Protein AF-A0A7C3WJG6-F1 (afdb_monomer_lite)

Structure (mmCIF, N/CA/C/O backbone):
data_AF-A0A7C3WJG6-F1
#
_entry.id   AF-A0A7C3WJG6-F1
#
loop_
_atom_site.group_PDB
_atom_site.id
_atom_site.type_symbol
_atom_site.label_atom_id
_atom_site.label_alt_id
_atom_site.label_comp_id
_atom_site.label_asym_id
_atom_site.label_entity_id
_atom_site.label_seq_id
_atom_site.pdbx_PDB_ins_code
_atom_site.Cartn_x
_atom_site.Cartn_y
_atom_site.Cartn_z
_atom_site.occupancy
_atom_site.B_iso_or_equiv
_atom_site.auth_seq_id
_atom_site.auth_comp_id
_atom_site.auth_asym_id
_atom_site.auth_atom_id
_atom_site.pdbx_PDB_model_num
ATOM 1 N N . MET A 1 1 ? -16.765 -0.795 5.747 1.00 88.25 1 MET A N 1
ATOM 2 C CA . MET A 1 1 ? -16.713 0.467 4.990 1.00 88.25 1 MET A CA 1
ATOM 3 C C . MET A 1 1 ? -15.679 0.345 3.889 1.00 88.25 1 MET A C 1
ATOM 5 O O . MET A 1 1 ? -14.590 -0.147 4.157 1.00 88.25 1 MET A O 1
ATOM 9 N N . ILE A 1 2 ? -16.028 0.739 2.667 1.00 94.12 2 ILE A N 1
ATOM 10 C CA . ILE A 1 2 ? -15.085 0.792 1.545 1.00 94.12 2 ILE A CA 1
ATOM 11 C C . ILE A 1 2 ? -14.546 2.217 1.470 1.00 94.12 2 ILE A C 1
ATOM 13 O O . ILE A 1 2 ? -15.332 3.162 1.473 1.00 94.12 2 ILE A O 1
ATOM 17 N N . VAL A 1 3 ? -13.226 2.366 1.413 1.00 94.25 3 VAL A N 1
ATOM 18 C CA . VAL A 1 3 ? -12.560 3.662 1.268 1.00 94.25 3 VAL A CA 1
ATOM 19 C C . VAL A 1 3 ? -11.691 3.610 0.024 1.00 94.25 3 VAL A C 1
ATOM 21 O O . VAL A 1 3 ? -10.806 2.762 -0.100 1.00 94.25 3 VAL A O 1
ATOM 24 N N . ARG A 1 4 ? -11.954 4.523 -0.910 1.00 95.62 4 ARG A N 1
ATOM 25 C CA . ARG A 1 4 ? -11.083 4.737 -2.060 1.00 95.62 4 ARG A CA 1
ATOM 26 C C . ARG A 1 4 ? -10.009 5.740 -1.662 1.00 95.62 4 ARG A C 1
ATOM 28 O O . ARG A 1 4 ? -10.342 6.854 -1.275 1.00 95.62 4 ARG A O 1
ATOM 35 N N . VAL A 1 5 ? -8.747 5.346 -1.771 1.00 93.75 5 VAL A N 1
ATOM 36 C CA . VAL A 1 5 ? -7.597 6.193 -1.424 1.00 93.75 5 VAL A CA 1
ATOM 37 C C . VAL A 1 5 ? -6.720 6.415 -2.646 1.00 93.75 5 VAL A C 1
ATOM 39 O O . VAL A 1 5 ? -6.661 5.563 -3.536 1.00 93.75 5 VAL A O 1
ATOM 42 N N . ASP A 1 6 ? -6.027 7.546 -2.693 1.00 93.31 6 ASP A N 1
ATOM 43 C CA . ASP A 1 6 ? -4.958 7.778 -3.659 1.00 93.31 6 ASP A CA 1
ATOM 44 C C . ASP A 1 6 ? -3.618 7.434 -3.006 1.00 93.31 6 ASP A C 1
ATOM 46 O O . ASP A 1 6 ? -3.105 8.181 -2.182 1.00 93.31 6 ASP A O 1
ATOM 50 N N . ILE A 1 7 ? -3.077 6.271 -3.360 1.00 93.12 7 ILE A N 1
ATOM 51 C CA . ILE A 1 7 ? -1.757 5.800 -2.921 1.00 93.12 7 ILE A CA 1
ATOM 52 C C . ILE A 1 7 ? -0.829 5.585 -4.118 1.00 93.12 7 ILE A C 1
ATOM 54 O O . ILE A 1 7 ? 0.155 4.871 -3.992 1.00 93.12 7 ILE A O 1
ATOM 58 N N . ASN A 1 8 ? -1.145 6.181 -5.276 1.00 93.31 8 ASN A N 1
ATOM 59 C CA . ASN A 1 8 ? -0.326 6.047 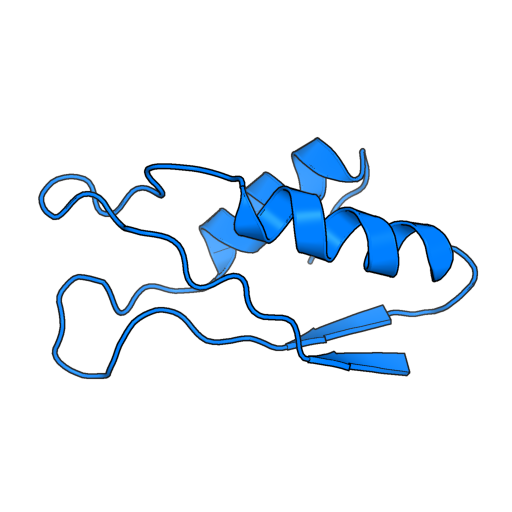-6.476 1.00 93.31 8 ASN A CA 1
ATOM 60 C C . ASN A 1 8 ? 1.021 6.742 -6.255 1.00 93.31 8 ASN A C 1
ATOM 62 O O . ASN A 1 8 ? 1.113 7.971 -6.296 1.00 93.31 8 ASN A O 1
ATOM 66 N N . THR A 1 9 ? 2.052 5.943 -6.014 1.00 92.88 9 THR A N 1
ATOM 67 C CA . THR A 1 9 ? 3.373 6.397 -5.592 1.00 92.88 9 THR A CA 1
ATOM 68 C C . THR A 1 9 ? 4.369 6.233 -6.745 1.00 92.88 9 THR A C 1
ATOM 70 O O . THR A 1 9 ? 4.301 5.243 -7.479 1.00 92.88 9 THR A O 1
ATOM 73 N N . PRO A 1 10 ? 5.313 7.178 -6.939 1.00 92.88 10 PRO A N 1
ATOM 74 C CA . PRO A 1 10 ? 6.405 7.000 -7.887 1.00 92.88 10 PRO A CA 1
ATOM 75 C C . PRO A 1 10 ? 7.170 5.698 -7.634 1.00 92.88 10 PRO A C 1
ATOM 77 O O . PRO A 1 10 ? 7.564 5.393 -6.507 1.00 92.88 10 PRO A O 1
ATOM 80 N N . VAL A 1 11 ? 7.382 4.937 -8.703 1.00 94.81 11 VAL A N 1
ATOM 81 C CA . VAL A 1 11 ? 8.068 3.644 -8.670 1.00 94.81 11 VAL A CA 1
ATOM 82 C C . VAL A 1 11 ? 9.436 3.785 -9.328 1.00 94.81 11 VAL A C 1
ATOM 84 O O . VAL A 1 11 ? 9.564 4.419 -10.378 1.00 94.81 11 VAL A O 1
ATOM 87 N N . ASP A 1 12 ? 10.454 3.171 -8.735 1.00 94.56 12 ASP A N 1
ATOM 88 C CA . ASP A 1 12 ? 11.776 3.057 -9.337 1.00 94.56 12 ASP A CA 1
ATOM 89 C C . ASP A 1 12 ? 11.696 2.204 -10.623 1.00 94.56 12 ASP A C 1
ATOM 91 O O . ASP A 1 12 ? 11.259 1.049 -10.573 1.00 94.56 12 ASP A O 1
ATOM 95 N N . PRO A 1 13 ? 12.120 2.719 -11.790 1.00 92.94 13 PRO A N 1
ATOM 96 C CA . PRO A 1 13 ? 11.983 2.006 -13.059 1.00 92.94 13 PRO A CA 1
ATOM 97 C C . PRO A 1 13 ? 12.858 0.748 -13.172 1.00 92.94 13 PRO A C 1
ATOM 99 O O . PRO A 1 13 ? 12.579 -0.107 -14.012 1.00 92.94 13 PRO A O 1
ATOM 102 N N . LYS A 1 14 ? 13.908 0.617 -12.352 1.00 94.38 14 LYS A N 1
ATOM 103 C CA . LYS A 1 14 ? 14.819 -0.534 -12.336 1.00 94.38 14 LYS A CA 1
ATOM 104 C C . LYS A 1 14 ? 14.377 -1.580 -11.319 1.00 94.38 14 LYS A C 1
ATOM 106 O O . LYS A 1 14 ? 14.293 -2.756 -11.656 1.00 94.38 14 LYS A O 1
ATOM 111 N N . THR A 1 15 ? 14.111 -1.164 -10.081 1.00 94.88 15 THR A N 1
ATOM 112 C CA . THR A 1 15 ? 13.817 -2.089 -8.969 1.00 94.88 15 THR A CA 1
ATOM 113 C C . THR A 1 15 ? 12.328 -2.371 -8.802 1.00 94.88 15 THR A C 1
ATOM 115 O O . THR A 1 15 ? 11.960 -3.322 -8.115 1.00 94.88 15 THR A O 1
ATOM 118 N N . ARG A 1 16 ? 11.465 -1.560 -9.429 1.00 92.31 16 ARG A N 1
ATOM 119 C CA . ARG A 1 16 ? 10.009 -1.554 -9.238 1.00 92.31 16 ARG A CA 1
ATOM 120 C C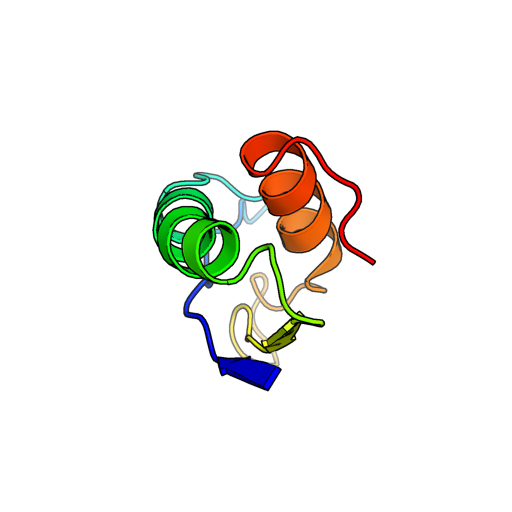 . ARG A 1 16 ? 9.579 -1.323 -7.786 1.00 92.31 16 ARG A C 1
ATOM 122 O O . ARG A 1 16 ? 8.480 -1.726 -7.406 1.00 92.31 16 ARG A O 1
ATOM 129 N N . GLN A 1 17 ? 10.426 -0.679 -6.981 1.00 94.94 17 GLN A N 1
ATOM 130 C CA . GLN A 1 17 ? 10.115 -0.333 -5.595 1.00 94.94 17 GLN A CA 1
ATOM 131 C C . GLN A 1 17 ? 9.474 1.050 -5.477 1.00 94.94 17 GLN A C 1
ATOM 133 O O . GLN A 1 17 ? 9.750 1.943 -6.277 1.00 94.94 17 GLN A O 1
ATOM 138 N N . LEU A 1 18 ? 8.630 1.228 -4.461 1.00 94.75 18 LEU A N 1
ATOM 139 C CA . LEU A 1 18 ? 8.071 2.532 -4.100 1.00 94.75 18 LEU A CA 1
ATOM 140 C C . LEU A 1 18 ? 9.188 3.491 -3.657 1.00 94.75 18 LEU A C 1
ATOM 142 O O . LEU A 1 18 ? 9.965 3.155 -2.766 1.00 94.75 18 LEU A O 1
ATOM 146 N N . LEU A 1 19 ? 9.251 4.683 -4.256 1.00 92.56 19 LEU A N 1
ATOM 147 C CA . LEU A 1 19 ? 10.286 5.680 -3.954 1.00 92.56 19 LEU A CA 1
ATOM 148 C C . LEU A 1 19 ? 9.977 6.497 -2.692 1.00 92.56 19 LEU A C 1
ATOM 150 O O . LEU A 1 19 ? 10.888 6.824 -1.936 1.00 92.56 19 LEU A O 1
ATOM 154 N N . GLU A 1 20 ? 8.704 6.821 -2.447 1.00 89.31 20 GLU A N 1
ATOM 155 C CA . GLU A 1 20 ? 8.289 7.654 -1.311 1.00 89.31 20 GLU A CA 1
ATOM 156 C C . GLU A 1 20 ? 6.929 7.226 -0.720 1.00 89.31 20 GLU A C 1
ATOM 158 O O . GLU A 1 20 ? 5.976 6.968 -1.459 1.00 89.31 20 GLU A O 1
ATOM 163 N N . PRO A 1 21 ? 6.774 7.173 0.617 1.00 87.31 21 PRO A N 1
ATOM 164 C CA . PRO A 1 21 ? 5.535 6.720 1.249 1.00 87.31 21 PRO A CA 1
ATOM 165 C C . PRO A 1 21 ? 4.533 7.849 1.541 1.00 87.31 21 PRO A C 1
ATOM 167 O O . PRO A 1 21 ? 3.545 7.598 2.223 1.00 87.31 21 PRO A O 1
ATOM 170 N N . ASN A 1 22 ? 4.752 9.079 1.063 1.00 93.56 22 ASN A N 1
ATOM 171 C CA . ASN A 1 22 ? 3.978 10.271 1.453 1.00 93.56 22 ASN A CA 1
ATOM 172 C C . ASN A 1 22 ? 2.458 10.084 1.318 1.00 93.56 22 ASN A C 1
ATOM 174 O O . ASN A 1 22 ? 1.730 10.197 2.302 1.00 93.56 22 ASN A O 1
ATOM 178 N N . ARG A 1 23 ? 1.989 9.656 0.142 1.00 93.62 23 ARG A N 1
ATOM 179 C CA . ARG A 1 23 ? 0.562 9.381 -0.114 1.00 93.62 23 ARG A CA 1
ATOM 180 C C . ARG A 1 23 ? -0.003 8.257 0.758 1.00 93.62 23 ARG A C 1
ATOM 182 O O . ARG A 1 23 ? -1.159 8.289 1.169 1.00 93.62 23 ARG A O 1
ATOM 189 N N . ILE A 1 24 ? 0.824 7.263 1.077 1.00 94.88 24 ILE A N 1
ATOM 190 C CA . ILE A 1 24 ? 0.450 6.151 1.960 1.00 94.88 24 ILE A CA 1
ATOM 191 C C . ILE A 1 24 ? 0.302 6.651 3.401 1.00 94.88 24 ILE A C 1
ATOM 193 O O . ILE A 1 24 ? -0.638 6.253 4.086 1.00 94.88 24 ILE A O 1
ATOM 197 N N . MET A 1 25 ? 1.185 7.546 3.853 1.00 94.88 25 MET A N 1
ATOM 198 C CA . MET A 1 25 ? 1.086 8.177 5.171 1.00 94.88 25 MET A CA 1
ATOM 199 C C . MET A 1 25 ? -0.161 9.054 5.288 1.00 94.88 25 MET A C 1
ATOM 201 O O . MET A 1 25 ? -0.862 8.966 6.293 1.00 94.88 25 MET A O 1
ATOM 205 N N . GLU A 1 26 ? -0.480 9.836 4.257 1.00 94.81 26 GLU A N 1
ATOM 206 C CA . GLU A 1 26 ? -1.699 10.651 4.206 1.00 94.81 26 GLU A CA 1
ATOM 207 C C . GLU A 1 26 ? -2.960 9.779 4.276 1.00 94.81 26 GLU A C 1
ATOM 209 O O . GLU A 1 26 ? -3.819 9.992 5.133 1.00 94.81 26 GLU A O 1
ATOM 214 N N . ALA A 1 27 ? -3.041 8.728 3.451 1.00 94.75 27 ALA A N 1
ATOM 215 C CA . ALA A 1 27 ? -4.155 7.780 3.483 1.00 94.75 27 ALA A CA 1
ATOM 216 C C . ALA A 1 27 ? -4.290 7.074 4.845 1.00 94.75 27 ALA A C 1
ATOM 218 O O . ALA A 1 27 ? -5.400 6.788 5.305 1.00 94.75 27 ALA A O 1
ATOM 219 N N . ALA A 1 28 ? -3.166 6.801 5.515 1.00 95.06 28 ALA A N 1
ATOM 220 C CA . ALA A 1 28 ? -3.157 6.146 6.814 1.00 95.06 28 ALA A CA 1
ATOM 221 C C . ALA A 1 28 ? -3.833 6.978 7.912 1.00 95.06 28 ALA A C 1
ATOM 223 O O . ALA A 1 28 ? -4.395 6.379 8.827 1.00 95.06 28 ALA A O 1
ATOM 224 N N . VAL A 1 29 ? -3.823 8.315 7.828 1.00 95.44 29 VAL A N 1
ATOM 225 C CA . VAL A 1 29 ? -4.517 9.190 8.794 1.00 95.44 29 VAL A CA 1
ATOM 226 C C . VAL A 1 29 ? -6.010 8.868 8.805 1.00 95.44 29 VAL A C 1
ATOM 228 O O . VAL A 1 29 ? -6.543 8.442 9.826 1.00 95.44 29 VAL A O 1
ATOM 231 N N . THR A 1 30 ? -6.659 8.919 7.640 1.00 93.75 30 THR A N 1
ATOM 232 C CA . THR A 1 30 ? -8.087 8.592 7.512 1.00 93.75 30 THR A CA 1
ATOM 233 C C . THR A 1 30 ? -8.381 7.146 7.912 1.00 93.75 30 THR A C 1
ATOM 235 O O . THR A 1 30 ? -9.385 6.863 8.556 1.00 93.75 30 THR A O 1
ATOM 238 N N . ILE A 1 31 ? -7.509 6.195 7.566 1.00 94.38 31 ILE A N 1
ATOM 239 C CA . ILE A 1 31 ? -7.711 4.784 7.934 1.00 94.38 31 ILE A CA 1
ATOM 240 C C . ILE A 1 31 ? -7.593 4.572 9.455 1.00 94.38 31 ILE A C 1
ATOM 242 O O . ILE A 1 31 ? -8.285 3.704 9.998 1.00 94.38 31 ILE A O 1
ATOM 246 N N . LYS A 1 32 ? -6.751 5.347 10.156 1.00 93.69 32 LYS A N 1
ATOM 247 C CA . LYS A 1 32 ? -6.647 5.320 11.627 1.00 93.69 32 LYS A CA 1
ATOM 248 C C . LYS A 1 32 ? -7.923 5.824 12.293 1.00 93.69 32 LYS A C 1
ATOM 250 O O . LYS A 1 32 ? -8.395 5.171 13.225 1.00 93.69 32 LYS A O 1
ATOM 255 N N . ASP A 1 33 ? -8.530 6.883 11.769 1.00 93.88 33 ASP A N 1
ATOM 256 C CA . ASP A 1 33 ? -9.803 7.417 12.282 1.00 93.88 33 ASP A CA 1
ATOM 257 C C . ASP A 1 33 ? -10.953 6.402 12.161 1.00 93.88 33 ASP A C 1
ATOM 259 O O . ASP A 1 33 ? -11.915 6.413 12.926 1.00 93.88 33 ASP A O 1
ATOM 263 N N . LEU A 1 34 ? -10.821 5.456 11.230 1.00 92.94 34 LEU A N 1
ATOM 264 C CA . LEU A 1 34 ? -11.788 4.395 10.956 1.00 92.94 34 LEU A CA 1
ATOM 265 C C . LEU A 1 34 ? -11.439 3.061 11.627 1.00 92.94 34 LEU A C 1
ATOM 267 O O . LEU A 1 34 ? -12.031 2.028 11.307 1.00 92.94 34 LEU A O 1
ATOM 271 N N . SER A 1 35 ? -10.483 3.063 12.557 1.00 87.12 35 SER A N 1
ATOM 272 C CA . SER A 1 35 ? -9.948 1.861 13.212 1.00 87.12 35 SER A CA 1
ATOM 273 C C . SER A 1 35 ? -10.995 1.004 13.935 1.00 87.12 35 SER A C 1
ATOM 275 O O . SER A 1 35 ? -10.821 -0.210 14.007 1.00 87.12 35 SER A O 1
ATOM 277 N N . ASN A 1 36 ? -12.107 1.597 14.381 1.00 90.38 36 ASN A N 1
ATOM 278 C CA . ASN A 1 36 ? -13.227 0.897 15.028 1.00 90.38 36 ASN A CA 1
ATOM 279 C C . ASN A 1 36 ? -14.184 0.195 14.041 1.00 90.38 36 ASN A C 1
ATOM 281 O O . ASN A 1 36 ? -15.209 -0.349 14.445 1.00 90.38 36 ASN A O 1
ATOM 285 N N . SER A 1 37 ? -13.888 0.218 12.740 1.00 91.50 37 SER A N 1
ATOM 286 C CA . SER A 1 37 ? -14.697 -0.394 11.683 1.00 91.50 37 SER A CA 1
ATOM 287 C C . SER A 1 37 ? -13.885 -1.380 10.846 1.00 91.50 37 SER A C 1
ATOM 289 O O . SER A 1 37 ? -12.670 -1.265 10.698 1.00 91.50 37 SER A O 1
ATOM 291 N N . LYS A 1 38 ? -14.570 -2.333 10.201 1.00 93.25 38 LYS A N 1
ATOM 292 C CA . LYS A 1 38 ? -13.959 -3.120 9.118 1.00 93.25 38 LYS A CA 1
ATOM 293 C C . LYS A 1 38 ? -13.781 -2.217 7.897 1.00 93.25 38 LYS A C 1
ATOM 295 O O . LYS A 1 38 ? -14.778 -1.782 7.313 1.00 93.25 38 LYS A O 1
ATOM 300 N N . VAL A 1 39 ? -12.537 -1.937 7.517 1.00 94.38 39 VAL A N 1
ATOM 301 C CA . VAL A 1 39 ? -12.186 -1.074 6.380 1.00 94.38 39 VAL A CA 1
ATOM 302 C C . VAL A 1 39 ? -11.645 -1.923 5.234 1.00 94.38 39 VAL A C 1
ATOM 304 O O . VAL A 1 39 ? -10.764 -2.749 5.444 1.00 94.38 39 VAL A O 1
ATOM 307 N N . VAL A 1 40 ? -12.166 -1.700 4.030 1.00 95.94 40 VAL A N 1
ATOM 308 C CA . VAL A 1 40 ? -11.622 -2.232 2.776 1.00 95.94 40 VAL A CA 1
ATOM 309 C C . VAL A 1 40 ? -11.064 -1.052 1.991 1.00 95.94 40 VAL A C 1
ATOM 311 O O . VAL A 1 40 ? -11.798 -0.103 1.708 1.00 95.94 40 VAL A O 1
ATOM 314 N N . VAL A 1 41 ? -9.774 -1.098 1.672 1.00 95.19 41 VAL A N 1
ATOM 315 C CA . VAL A 1 41 ? -9.064 -0.023 0.971 1.00 95.19 41 VAL A CA 1
ATOM 316 C C . VAL A 1 41 ? -8.952 -0.377 -0.505 1.00 95.19 41 VAL A C 1
ATOM 318 O O . VAL A 1 41 ? -8.515 -1.470 -0.850 1.00 95.19 41 VAL A O 1
ATOM 321 N N . VAL A 1 42 ? -9.344 0.547 -1.380 1.00 96.12 42 VAL A N 1
ATOM 322 C CA . VAL A 1 42 ? -9.282 0.358 -2.835 1.00 96.12 42 VAL A CA 1
ATOM 323 C C . VAL A 1 42 ? -8.462 1.477 -3.460 1.00 96.12 42 VAL A C 1
ATOM 325 O O . VAL A 1 42 ? -8.690 2.656 -3.179 1.00 96.12 42 VAL A O 1
ATOM 328 N N . SER A 1 43 ? -7.519 1.118 -4.330 1.00 95.69 43 SER A N 1
ATOM 329 C CA . SER A 1 43 ? -6.721 2.080 -5.087 1.00 95.69 43 SER A CA 1
ATOM 330 C C . SER A 1 43 ? -6.227 1.505 -6.416 1.00 95.69 43 SER A C 1
ATOM 332 O O . SER A 1 43 ? -6.646 0.430 -6.838 1.00 95.69 43 SER A O 1
ATOM 334 N N . HIS A 1 44 ? -5.355 2.251 -7.083 1.00 95.19 44 HIS A N 1
ATOM 335 C CA . HIS A 1 44 ? -4.690 1.889 -8.325 1.00 95.19 44 HIS A CA 1
ATOM 336 C C . HIS A 1 44 ? -3.239 2.369 -8.277 1.00 95.19 44 HIS A C 1
ATOM 338 O O . HIS A 1 44 ? -2.922 3.315 -7.558 1.00 95.19 44 HIS A O 1
ATOM 344 N N . GLN A 1 45 ? -2.385 1.727 -9.068 1.00 95.50 45 GLN A N 1
ATOM 345 C CA . GLN A 1 45 ? -0.988 2.100 -9.224 1.00 95.50 45 GLN A CA 1
ATOM 346 C C . GLN A 1 45 ? -0.632 2.068 -10.711 1.00 95.50 45 GLN A C 1
ATOM 348 O O . GLN A 1 45 ? -0.844 1.059 -11.388 1.00 95.50 45 GLN A O 1
ATOM 353 N N . GLY A 1 46 ? -0.118 3.189 -11.217 1.00 93.81 46 GLY A N 1
ATOM 354 C CA . GLY A 1 46 ? 0.276 3.336 -12.613 1.00 93.81 46 GLY A CA 1
ATOM 355 C C . GLY A 1 46 ? -0.872 3.171 -13.616 1.00 93.81 46 GLY A C 1
ATOM 356 O O . GLY A 1 46 ? -2.058 3.324 -13.310 1.00 93.81 46 GLY A O 1
ATOM 357 N N . ARG A 1 47 ? -0.505 2.885 -14.868 1.00 94.19 47 ARG A N 1
ATOM 358 C CA . ARG A 1 47 ? -1.445 2.628 -15.973 1.00 94.19 47 ARG A CA 1
ATOM 359 C C . ARG A 1 47 ? -1.024 1.379 -16.728 1.00 94.19 47 ARG 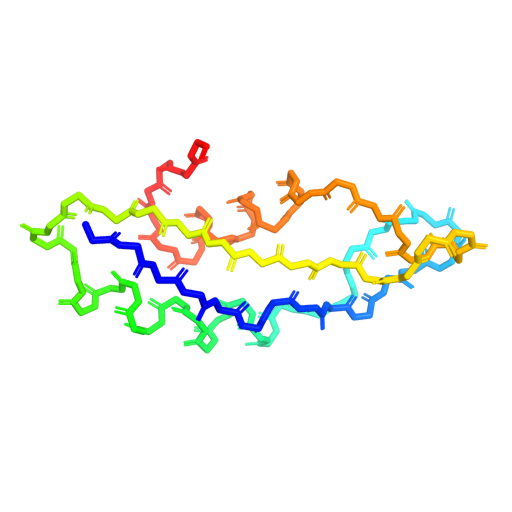A C 1
ATOM 361 O O . ARG A 1 47 ? 0.167 1.168 -16.928 1.00 94.19 47 ARG A O 1
ATOM 368 N N . VAL A 1 48 ? -1.994 0.601 -17.206 1.00 92.81 48 VAL A N 1
ATOM 369 C CA . VAL A 1 48 ? -1.733 -0.609 -18.002 1.00 92.81 48 VAL A CA 1
ATOM 370 C C . VAL A 1 48 ? -0.747 -0.299 -19.134 1.00 92.81 48 VAL A C 1
ATOM 372 O O . VAL A 1 48 ? -0.914 0.677 -19.864 1.00 92.81 48 VAL A O 1
ATOM 375 N N . GLY A 1 49 ? 0.298 -1.121 -19.247 1.00 91.31 49 GLY A N 1
ATOM 376 C CA . GLY A 1 49 ? 1.363 -0.963 -20.242 1.00 91.31 49 GLY A CA 1
ATOM 377 C C . GLY A 1 49 ? 2.527 -0.062 -19.815 1.00 91.31 49 GLY A C 1
ATOM 378 O O . GLY A 1 49 ? 3.501 0.044 -20.556 1.00 91.31 49 GLY A O 1
ATOM 379 N N . ARG A 1 50 ? 2.475 0.564 -18.632 1.00 93.25 50 ARG A N 1
ATOM 380 C CA . ARG A 1 50 ? 3.599 1.325 -18.068 1.00 93.25 50 ARG A CA 1
ATOM 381 C C . ARG A 1 50 ? 4.357 0.520 -17.015 1.00 93.25 50 ARG A C 1
ATOM 383 O O . ARG A 1 50 ? 3.817 -0.392 -16.397 1.00 93.25 50 ARG A O 1
ATOM 390 N N . TYR A 1 51 ? 5.633 0.859 -16.827 1.00 91.81 51 TYR A N 1
ATOM 391 C CA . TYR A 1 51 ? 6.526 0.155 -15.895 1.00 91.81 51 TYR A CA 1
ATOM 392 C C . TYR A 1 51 ? 6.089 0.292 -14.428 1.00 91.81 51 TYR A C 1
ATOM 394 O O . TYR A 1 51 ? 6.439 -0.544 -13.599 1.00 91.81 51 TYR A O 1
ATOM 402 N N . ASP A 1 52 ? 5.336 1.351 -14.124 1.00 93.38 52 ASP A N 1
ATOM 403 C CA . ASP A 1 52 ? 4.794 1.679 -12.810 1.00 93.38 52 ASP A CA 1
ATOM 404 C C . ASP A 1 52 ? 3.469 0.960 -12.522 1.00 93.38 52 ASP A C 1
ATOM 406 O O . ASP A 1 52 ? 2.910 1.168 -11.452 1.00 93.38 52 ASP A O 1
ATOM 410 N N . TYR 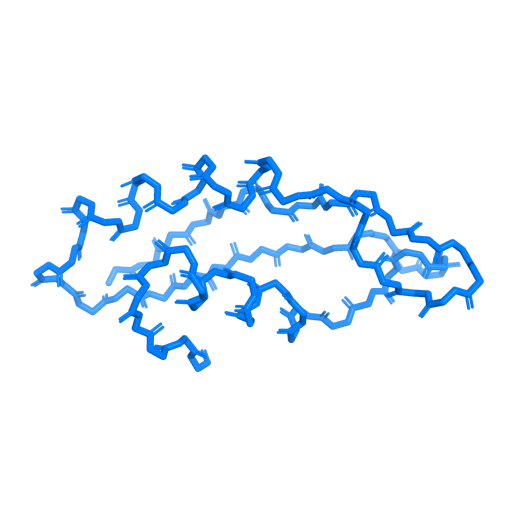A 1 53 ? 2.964 0.122 -13.437 1.00 95.62 53 TYR A N 1
ATOM 411 C CA . TYR A 1 53 ? 1.798 -0.734 -13.218 1.00 95.62 53 TYR A CA 1
ATOM 412 C C . TYR A 1 53 ? 2.204 -1.992 -12.445 1.00 95.62 53 TYR A C 1
ATOM 414 O O . TYR A 1 53 ? 2.574 -3.016 -13.025 1.00 95.62 53 TYR A O 1
ATOM 422 N N . ILE A 1 54 ? 2.170 -1.891 -11.117 1.00 94.56 54 ILE A N 1
ATOM 423 C CA . ILE A 1 54 ? 2.564 -2.958 -10.190 1.00 94.56 54 ILE A CA 1
ATOM 424 C C . ILE A 1 54 ? 1.409 -3.338 -9.248 1.00 94.56 54 ILE A C 1
ATOM 426 O O . ILE A 1 54 ? 0.518 -2.518 -9.008 1.00 94.56 54 ILE A O 1
ATOM 430 N N . PRO A 1 55 ? 1.413 -4.559 -8.677 1.00 95.38 55 PRO A N 1
ATOM 431 C CA . PRO A 1 55 ? 0.465 -4.938 -7.633 1.00 95.38 55 PRO A CA 1
ATOM 432 C C . PRO A 1 55 ? 0.549 -4.020 -6.405 1.00 95.38 55 PRO A C 1
ATOM 434 O O . PRO A 1 55 ? 1.611 -3.485 -6.076 1.00 95.38 55 PRO A O 1
ATOM 437 N N . LEU A 1 56 ? -0.558 -3.895 -5.668 1.00 95.69 56 LEU A N 1
ATOM 438 C CA . LEU A 1 56 ? -0.626 -3.061 -4.460 1.00 95.69 56 LEU A CA 1
ATOM 439 C C . LEU A 1 56 ? 0.043 -3.685 -3.220 1.00 95.69 56 LEU A C 1
ATOM 441 O O . LEU A 1 56 ? 0.054 -3.056 -2.169 1.00 95.69 56 LEU A O 1
ATOM 445 N N . GLU A 1 57 ? 0.665 -4.860 -3.341 1.00 95.81 57 GLU A N 1
ATOM 446 C CA . GLU A 1 57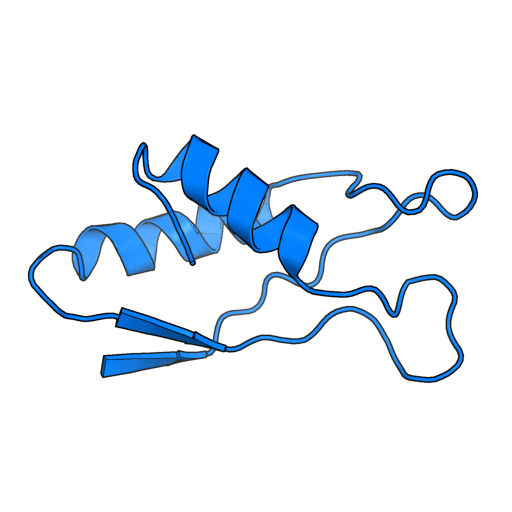 ? 1.348 -5.583 -2.254 1.00 95.81 57 GLU A CA 1
ATOM 447 C C . GLU A 1 57 ? 2.333 -4.692 -1.472 1.00 95.81 57 GLU A C 1
ATOM 449 O O . GLU A 1 57 ? 2.283 -4.598 -0.247 1.00 95.81 57 GLU A O 1
ATOM 454 N N . GLN A 1 58 ? 3.189 -3.947 -2.182 1.00 95.38 58 GLN A N 1
ATOM 455 C CA . GLN A 1 58 ? 4.151 -3.034 -1.551 1.00 95.38 58 GLN A CA 1
ATOM 456 C C . GLN A 1 58 ? 3.460 -1.902 -0.780 1.00 95.38 58 GLN A C 1
ATOM 458 O O . GLN A 1 58 ? 3.955 -1.452 0.254 1.00 95.38 58 GLN A O 1
ATOM 463 N N . HIS A 1 59 ? 2.295 -1.461 -1.256 1.00 95.88 59 HIS A N 1
ATOM 464 C CA . HIS A 1 59 ? 1.516 -0.427 -0.592 1.00 95.88 59 HIS A CA 1
ATOM 465 C C . HIS A 1 59 ? 0.850 -0.972 0.667 1.00 95.88 59 HIS A C 1
ATOM 467 O O . HIS A 1 59 ? 0.860 -0.292 1.687 1.00 95.88 59 HIS A O 1
ATOM 473 N N . ALA A 1 60 ? 0.326 -2.201 0.626 1.00 95.62 60 ALA A N 1
ATOM 474 C CA . ALA A 1 60 ? -0.220 -2.878 1.799 1.00 95.62 60 ALA A CA 1
ATOM 475 C C . ALA A 1 60 ? 0.856 -3.066 2.882 1.00 95.62 60 ALA A C 1
ATOM 477 O O . ALA A 1 60 ? 0.613 -2.771 4.053 1.00 95.62 60 ALA A O 1
ATOM 478 N N . GLN A 1 61 ? 2.078 -3.451 2.499 1.00 95.44 61 GLN A N 1
ATOM 479 C CA . GLN A 1 61 ? 3.214 -3.557 3.423 1.00 95.44 61 GLN A CA 1
ATOM 480 C C . GLN A 1 61 ? 3.613 -2.203 4.023 1.00 95.44 61 GLN A C 1
ATOM 482 O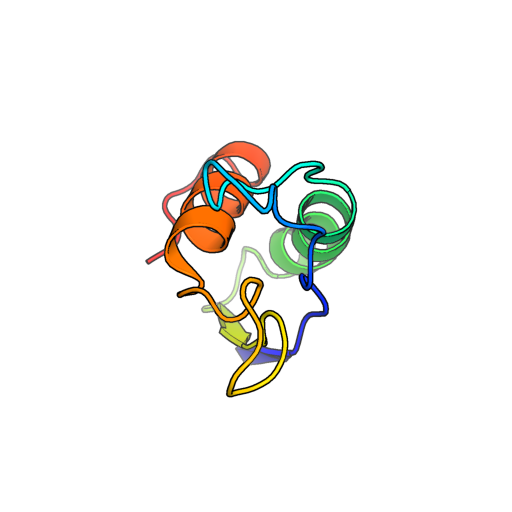 O . GLN A 1 61 ? 3.819 -2.093 5.233 1.00 95.44 61 GLN A O 1
ATOM 487 N N . ALA A 1 62 ? 3.712 -1.156 3.202 1.00 95.00 62 ALA A N 1
ATOM 488 C CA . ALA A 1 62 ? 4.011 0.192 3.677 1.00 95.00 62 ALA A CA 1
ATOM 489 C C . ALA A 1 62 ? 2.911 0.717 4.614 1.00 95.00 62 ALA A C 1
ATOM 491 O O . ALA A 1 62 ? 3.204 1.220 5.697 1.00 95.00 62 ALA A O 1
ATOM 492 N N . LEU A 1 63 ? 1.645 0.523 4.248 1.00 95.19 63 LEU A N 1
ATOM 493 C CA . LEU A 1 63 ? 0.496 0.894 5.064 1.00 95.19 63 LEU A CA 1
ATOM 494 C C . LEU A 1 63 ? 0.475 0.114 6.386 1.00 95.19 63 LEU A C 1
ATOM 496 O O . LEU A 1 63 ? 0.212 0.704 7.430 1.00 95.19 63 LEU A O 1
ATOM 500 N N . SER A 1 64 ? 0.839 -1.172 6.372 1.00 95.62 64 SER A N 1
ATOM 501 C CA . SER A 1 64 ? 0.967 -1.985 7.588 1.00 95.62 64 SER A CA 1
ATOM 502 C C . SER A 1 64 ? 1.998 -1.407 8.556 1.00 95.62 64 SER A C 1
ATOM 504 O O . SER A 1 64 ? 1.728 -1.280 9.751 1.00 95.62 64 SER A O 1
ATOM 506 N N . LYS A 1 65 ? 3.160 -0.981 8.036 1.00 94.75 65 LYS A N 1
ATOM 507 C CA . LYS A 1 65 ? 4.210 -0.327 8.834 1.00 94.75 65 LYS A CA 1
ATOM 508 C C . LYS A 1 65 ? 3.718 0.986 9.452 1.00 94.75 65 LYS A C 1
ATOM 510 O O . LYS A 1 65 ? 3.968 1.230 10.626 1.00 94.75 65 LYS A O 1
ATOM 515 N N . VAL A 1 66 ? 2.992 1.809 8.692 1.00 94.06 66 VAL A N 1
ATOM 516 C CA . VAL A 1 66 ? 2.483 3.114 9.164 1.00 94.06 66 VAL A CA 1
ATOM 517 C C . VAL A 1 66 ? 1.331 2.965 10.170 1.00 94.06 66 VAL A C 1
ATOM 519 O O . VAL A 1 66 ? 1.200 3.759 11.111 1.00 94.06 66 VAL A O 1
ATOM 522 N N . LEU A 1 67 ? 0.467 1.966 9.973 1.00 93.56 67 LEU A N 1
ATOM 523 C CA . LEU A 1 67 ? -0.680 1.703 10.841 1.00 93.56 67 LEU A CA 1
ATOM 524 C C . LEU A 1 67 ? -0.319 0.882 12.086 1.00 93.56 67 LEU A C 1
ATOM 526 O O . LEU A 1 67 ? -1.110 0.872 13.026 1.00 93.56 67 LEU A O 1
ATOM 530 N N . GLY A 1 68 ? 0.829 0.197 12.100 1.00 93.69 68 GLY A N 1
ATOM 531 C CA . GLY A 1 68 ? 1.214 -0.709 13.186 1.00 93.69 68 GLY A CA 1
ATOM 532 C C . GLY A 1 68 ? 0.324 -1.955 13.282 1.00 93.69 68 GLY A C 1
ATOM 533 O O . GLY A 1 68 ? 0.221 -2.557 14.346 1.00 93.69 68 GLY A O 1
ATOM 534 N N . LYS A 1 69 ? -0.353 -2.325 12.190 1.00 91.75 69 LYS A N 1
ATOM 535 C CA . LYS A 1 69 ? -1.226 -3.502 12.094 1.00 91.75 69 LYS A CA 1
ATOM 536 C C . LYS A 1 69 ? -1.095 -4.139 10.720 1.00 91.75 69 LYS A C 1
ATOM 538 O O . LYS A 1 69 ? -0.803 -3.449 9.750 1.00 91.75 69 LYS A O 1
ATOM 543 N N . GLU A 1 70 ? -1.350 -5.436 10.641 1.00 93.69 70 GLU A N 1
ATOM 544 C CA . GLU A 1 70 ? -1.361 -6.168 9.375 1.00 93.69 70 GLU A CA 1
ATOM 545 C C . GLU A 1 70 ? -2.483 -5.654 8.454 1.00 93.69 70 GLU A C 1
ATOM 547 O O . GLU A 1 70 ? -3.650 -5.579 8.852 1.00 93.69 70 GLU A O 1
ATOM 552 N N . VAL A 1 71 ? -2.120 -5.300 7.222 1.00 94.44 71 VAL A N 1
ATOM 553 C CA . VAL A 1 71 ? -3.039 -5.053 6.106 1.00 94.44 71 VAL A CA 1
ATOM 554 C C . VAL A 1 71 ? -2.950 -6.249 5.165 1.00 94.44 71 VAL A C 1
ATOM 556 O O . VAL A 1 71 ? -1.851 -6.631 4.768 1.00 94.44 71 VAL A O 1
ATOM 559 N N . LYS A 1 72 ? -4.110 -6.828 4.848 1.00 86.62 72 LYS A N 1
ATOM 560 C CA . LYS A 1 72 ? -4.276 -8.024 4.014 1.00 86.62 72 LYS A CA 1
ATOM 561 C C . LYS A 1 72 ? -4.795 -7.668 2.632 1.00 86.62 72 LYS A C 1
ATOM 563 O O . LYS A 1 72 ? -5.529 -6.654 2.542 1.00 86.62 72 LYS A O 1
#

Sequence (72 aa):
MIVRVDINTPVDPKTRQLLEPNRIMEAAVTIKDLSNSKVVVVSHQGRVGRYDYIPLEQHAQALSKVLGKEVK

pLDDT: mean 93.73, std 2.05, range [86.62, 96.12]

Foldseek 3Di:
DEDEFEQAADADLPPRAGPDRVSLLVVLVVVLVCVVDDYDYDYAYDDPPDSRRDDCVNSQVSNCVNNVHHRD

Secondary structure (DSSP, 8-state):
-EEE------B-TTT--BS--HHHHHHHHHHHHTTTS--EEE---S-TTSTT---THHHHHHHHHHHTS---

Radius of gyration: 12.27 Å; chains: 1; bounding box: 32×19×35 Å